Protein AF-Q73W97-F1 (afdb_monomer)

pLDDT: mean 76.07, std 17.54, range [34.5, 96.94]

Sequence (102 aa):
MVRRNAGTTSHVVTPRNSVSKAAKSGDALTALTALRDVLAAAIDECGSKRDLAALLRQFTAVLAQIEAARVRPPQRRIADEIAARRTARQAAAAADAKSADR

Foldseek 3Di:
DDDDDDPPPPPPPQPPQHLVNQVVVVPPLSNLVNVLVVLVVCLVVDPDPVVNVVSVVVNVVSVVVNVVVVPDDPPQDVVNVVVVVVVVVVVVVVVVVVVVVD

Nearest PDB structures (foldseek):
  8bqs-assembly1_De  TM=9.195E-01  e=4.336E+00  Tetrahymena thermophila SB210
  3k6c-assembly1_J  TM=8.258E-01  e=3.143E+00  Nitrosomonas europaea
  3na7-assembly1_A  TM=8.058E-01  e=4.336E+00  Helicobacter pylori NCTC 11638
  3k6c-assembly1_A  TM=8.210E-01  e=4.336E+00  Nitrosomonas europaea

Organism: Mycolicibacterium paratuberculosis (strain ATCC BAA-968 / K-10) (NCBI:txid262316)

Radius of gyration: 25.07 Å; Cα contacts (8 Å, |Δi|>4): 42; chains: 1; bounding box: 66×25×79 Å

Secondary structure (DSSP, 8-state):
---------------SS-HHHHHHT--HHHHHHHHHHHHHHHHHT---HHHHHHHHHHHHHHHHHHHHHHHSPP---HHHHHHHHHHHHHHHHHHHHHHHT-

Mean predicted aligned error: 15.0 Å

Solvent-accessible surface area (backbone atoms only — not comparable to full-atom values): 6204 Å² total; per-residue (Å²): 138,88,79,89,78,87,80,82,78,80,78,81,80,73,61,103,50,45,46,76,60,27,59,70,69,70,42,65,66,57,20,47,50,27,45,46,55,52,46,52,54,50,51,78,70,47,87,44,75,70,57,38,56,51,47,53,54,52,45,55,52,45,52,53,50,49,54,52,57,70,72,43,75,79,79,77,49,70,68,57,54,52,51,52,52,50,53,52,52,53,54,49,54,52,52,53,54,60,62,73,78,110

Structure (mmCIF, N/CA/C/O backbone):
data_AF-Q73W97-F1
#
_entry.id   AF-Q73W97-F1
#
loop_
_atom_site.group_PDB
_atom_site.id
_atom_site.type_symbol
_atom_site.label_atom_id
_atom_site.label_alt_id
_atom_site.label_comp_id
_atom_site.label_asym_id
_atom_site.label_entity_id
_atom_site.label_seq_id
_atom_site.pdbx_PDB_ins_code
_atom_site.Cartn_x
_atom_site.Cartn_y
_atom_site.Cartn_z
_atom_site.occupancy
_atom_site.B_iso_or_equiv
_atom_site.auth_seq_id
_atom_site.auth_comp_id
_atom_site.auth_asym_id
_atom_site.auth_atom_id
_atom_site.pdbx_PDB_model_num
ATOM 1 N N . MET A 1 1 ? -38.122 -16.645 29.230 1.00 40.97 1 MET A N 1
ATOM 2 C CA . MET A 1 1 ? -37.028 -17.563 28.842 1.00 40.97 1 MET A CA 1
ATOM 3 C C . MET A 1 1 ? -36.263 -16.922 27.687 1.00 40.97 1 MET A C 1
ATOM 5 O O . MET A 1 1 ? -36.739 -16.932 26.563 1.00 40.97 1 MET A O 1
ATOM 9 N N . VAL A 1 2 ? -35.162 -16.228 27.989 1.00 46.56 2 VAL A N 1
ATOM 10 C CA . VAL A 1 2 ? -34.382 -15.434 27.023 1.00 46.56 2 VAL A CA 1
ATOM 11 C C . VAL A 1 2 ? -33.362 -16.343 26.346 1.00 46.56 2 VAL A C 1
ATOM 13 O O . VAL A 1 2 ? -32.511 -16.909 27.026 1.00 46.56 2 VAL A O 1
ATOM 16 N N . ARG A 1 3 ? -33.408 -16.460 25.018 1.00 34.50 3 ARG A N 1
ATOM 17 C CA . ARG A 1 3 ? -32.299 -17.008 24.228 1.00 34.50 3 ARG A CA 1
ATOM 18 C C . ARG A 1 3 ? -31.966 -16.043 23.097 1.00 3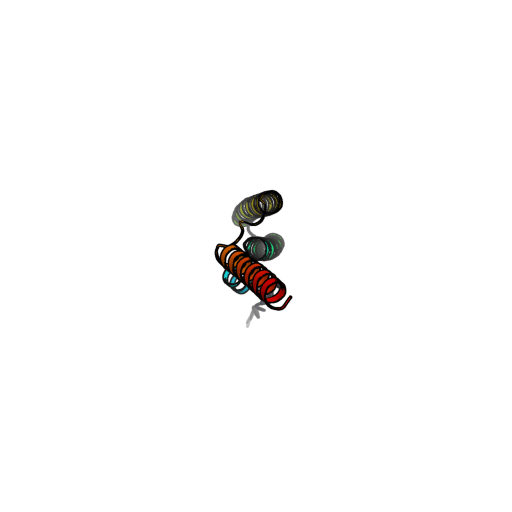4.50 3 ARG A C 1
ATOM 20 O O . ARG A 1 3 ? -32.608 -16.026 22.057 1.00 34.50 3 ARG A O 1
ATOM 27 N N . ARG A 1 4 ? -30.966 -15.204 23.372 1.00 44.41 4 ARG A N 1
ATOM 28 C CA . ARG A 1 4 ? -30.208 -14.430 22.387 1.00 44.41 4 ARG A CA 1
ATOM 29 C C . ARG A 1 4 ? -29.304 -15.410 21.642 1.00 44.41 4 ARG A C 1
ATOM 31 O O . ARG A 1 4 ? -28.523 -16.076 22.308 1.00 44.41 4 ARG A O 1
ATOM 38 N N . ASN A 1 5 ? -29.366 -15.457 20.315 1.00 42.12 5 ASN A N 1
ATOM 39 C CA . ASN A 1 5 ? -28.270 -15.989 19.506 1.00 42.12 5 ASN A CA 1
ATOM 40 C C . ASN A 1 5 ? -27.853 -14.916 18.503 1.00 42.12 5 ASN A C 1
ATOM 42 O O . ASN A 1 5 ? -28.559 -14.629 17.540 1.00 42.12 5 ASN A O 1
ATOM 46 N N . ALA A 1 6 ? -26.710 -14.299 18.799 1.00 42.09 6 ALA A N 1
ATOM 47 C CA . ALA A 1 6 ? -25.986 -13.416 17.908 1.00 42.09 6 ALA A CA 1
ATOM 48 C C . ALA A 1 6 ? -25.435 -14.253 16.747 1.00 42.09 6 ALA A C 1
ATOM 50 O O . ALA A 1 6 ? -24.535 -15.071 16.931 1.00 42.09 6 ALA A O 1
ATOM 51 N N . GLY A 1 7 ? -26.016 -14.079 15.562 1.00 36.97 7 GLY A N 1
ATOM 52 C CA . GLY A 1 7 ? -25.444 -14.577 14.320 1.00 36.97 7 GLY A CA 1
ATOM 53 C C . GLY A 1 7 ? -24.284 -13.676 13.921 1.00 36.97 7 GLY A C 1
ATOM 54 O O . GLY A 1 7 ? -24.496 -12.622 13.331 1.00 36.97 7 GLY A O 1
ATOM 55 N N . THR A 1 8 ? -23.069 -14.074 14.282 1.00 43.03 8 THR A N 1
ATOM 56 C CA . THR A 1 8 ? -21.822 -13.468 13.813 1.00 43.03 8 THR A CA 1
ATOM 57 C C . THR A 1 8 ? -21.724 -13.656 12.300 1.00 43.03 8 THR A C 1
ATOM 59 O O . THR A 1 8 ? -21.294 -14.702 11.818 1.00 43.03 8 THR A O 1
ATOM 62 N N . THR A 1 9 ? -22.146 -12.660 11.528 1.00 47.03 9 THR A N 1
ATOM 63 C CA . THR A 1 9 ? -21.858 -12.589 10.095 1.00 47.03 9 THR A CA 1
ATOM 64 C C . THR A 1 9 ? -20.382 -12.259 9.921 1.00 47.03 9 THR A C 1
ATOM 66 O O . THR A 1 9 ? -19.980 -11.099 9.968 1.00 47.03 9 THR A O 1
ATOM 69 N N . SER A 1 10 ? -19.560 -13.293 9.741 1.00 40.88 10 SER A N 1
ATOM 70 C CA . SER A 1 10 ? -18.201 -13.156 9.223 1.00 40.88 10 SER A CA 1
ATOM 71 C C . SER A 1 10 ? -18.270 -12.613 7.796 1.00 40.88 10 SER A C 1
ATOM 73 O O . SER A 1 10 ? -18.389 -13.370 6.833 1.00 40.88 10 SER A O 1
ATOM 75 N N . HIS A 1 11 ? -18.207 -11.292 7.648 1.00 46.84 11 HIS A N 1
ATOM 76 C CA . HIS A 1 11 ? -17.914 -10.678 6.362 1.00 46.84 11 HIS A CA 1
ATOM 77 C C . HIS A 1 11 ? -16.446 -10.942 6.034 1.00 46.84 11 HIS A C 1
ATOM 79 O O . HIS A 1 11 ? -15.546 -10.237 6.477 1.00 46.84 11 HIS A O 1
ATOM 85 N N . VAL A 1 12 ? -16.195 -11.985 5.243 1.00 51.06 12 VAL A N 1
ATOM 86 C CA . VAL A 1 12 ? -14.913 -12.143 4.555 1.00 51.06 12 VAL A CA 1
ATOM 87 C C . VAL A 1 12 ? -14.893 -11.118 3.422 1.00 51.06 12 VAL A C 1
ATOM 89 O O . VAL A 1 12 ? -15.228 -11.417 2.275 1.00 51.06 12 VAL A O 1
ATOM 92 N N . VAL A 1 13 ? -14.552 -9.873 3.757 1.00 49.38 13 VAL A N 1
ATOM 93 C CA . VAL A 1 13 ? -14.212 -8.842 2.776 1.00 49.38 13 VAL A CA 1
ATOM 94 C C . VAL A 1 13 ? -12.945 -9.324 2.083 1.00 49.38 13 VAL A C 1
ATOM 96 O O . VAL A 1 13 ? -11.851 -9.269 2.635 1.00 49.38 13 VAL A O 1
ATOM 99 N N . THR A 1 14 ? -13.092 -9.885 0.887 1.00 46.66 14 THR A N 1
ATOM 100 C CA . THR A 1 14 ? -11.938 -10.237 0.060 1.00 46.66 14 THR A CA 1
ATOM 101 C C . THR A 1 14 ? -11.549 -8.975 -0.706 1.00 46.66 14 THR A C 1
ATOM 103 O O . THR A 1 14 ? -12.330 -8.542 -1.558 1.00 46.66 14 THR A O 1
ATOM 106 N N . PRO A 1 15 ? -10.380 -8.355 -0.451 1.00 51.81 15 PRO A N 1
ATOM 107 C CA . PRO A 1 15 ? -9.926 -7.245 -1.273 1.00 51.81 15 PRO A CA 1
ATOM 108 C C . PRO A 1 15 ? -9.726 -7.754 -2.701 1.00 51.81 15 PRO A C 1
ATOM 110 O O . PRO A 1 15 ? -9.265 -8.880 -2.911 1.00 51.81 15 PRO A O 1
ATOM 113 N N . ARG A 1 16 ? -10.016 -6.905 -3.690 1.00 54.16 16 ARG A N 1
ATOM 114 C CA . ARG A 1 16 ? -9.885 -7.168 -5.138 1.00 54.16 16 ARG A CA 1
ATOM 115 C C . ARG A 1 16 ? -8.444 -7.553 -5.573 1.00 54.16 16 ARG A C 1
ATOM 117 O O . ARG A 1 16 ? -8.204 -7.904 -6.725 1.00 54.16 16 ARG A O 1
ATOM 124 N N . ASN A 1 17 ? -7.506 -7.572 -4.629 1.00 61.84 17 ASN A N 1
ATOM 125 C CA . ASN A 1 17 ? -6.074 -7.803 -4.725 1.00 61.84 17 ASN A CA 1
ATOM 126 C C . ASN A 1 17 ? -5.585 -8.324 -3.356 1.00 61.84 17 ASN A C 1
ATOM 128 O O . ASN A 1 17 ? -5.119 -7.571 -2.509 1.00 61.84 17 ASN A O 1
ATOM 132 N N . SER A 1 18 ? -5.726 -9.631 -3.113 1.00 77.25 18 SER A N 1
ATOM 133 C CA . SER A 1 18 ? -5.256 -10.272 -1.876 1.00 77.25 18 SER A CA 1
ATOM 134 C C . SER A 1 18 ? -3.762 -10.014 -1.624 1.00 77.25 18 SER A C 1
ATOM 136 O O . SER A 1 18 ? -2.932 -10.265 -2.504 1.00 77.25 18 SER A O 1
ATOM 138 N N . VAL A 1 19 ? -3.411 -9.593 -0.402 1.00 78.31 19 VAL A N 1
ATOM 139 C CA . VAL A 1 19 ? -2.019 -9.335 0.025 1.00 78.31 19 VAL A CA 1
ATOM 140 C C . VAL A 1 19 ? -1.136 -10.566 -0.173 1.00 78.31 19 VAL A C 1
ATOM 142 O O . VAL A 1 19 ? -0.008 -10.450 -0.642 1.00 78.31 19 VAL A O 1
ATOM 145 N N . SER A 1 20 ? -1.656 -11.766 0.102 1.00 78.19 20 SER A N 1
ATOM 146 C CA . SER A 1 20 ? -0.896 -13.012 -0.056 1.00 78.19 20 SER A CA 1
ATOM 147 C C . SER A 1 20 ? -0.572 -13.319 -1.521 1.00 78.19 20 SER A C 1
ATOM 149 O O . SER A 1 20 ? 0.503 -13.834 -1.828 1.00 78.19 20 SER A O 1
ATOM 151 N N . LYS A 1 21 ? -1.475 -12.972 -2.443 1.00 75.75 21 LYS A N 1
ATOM 152 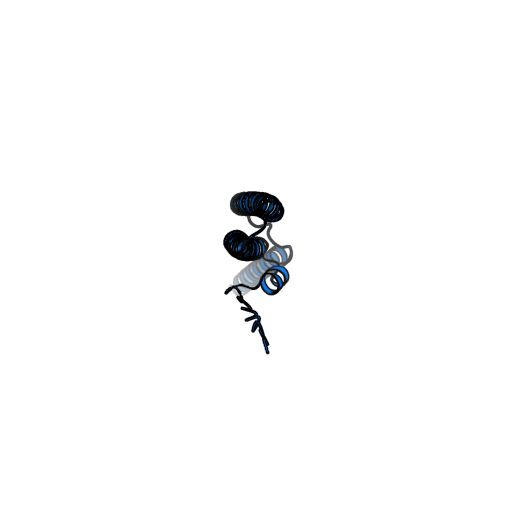C CA . LYS A 1 21 ? -1.255 -13.105 -3.887 1.00 75.75 21 LYS A CA 1
ATOM 153 C C . LYS A 1 21 ? -0.258 -12.059 -4.388 1.00 75.75 21 LYS A C 1
ATOM 155 O O . LYS A 1 21 ? 0.624 -12.394 -5.172 1.00 75.75 21 LYS A O 1
ATOM 160 N N . ALA A 1 22 ? -0.373 -10.824 -3.907 1.00 78.94 22 ALA A N 1
ATOM 161 C CA . ALA A 1 22 ? 0.520 -9.729 -4.265 1.00 78.94 22 ALA A CA 1
ATOM 162 C C . ALA A 1 22 ? 1.955 -9.950 -3.750 1.00 78.94 22 ALA A C 1
ATOM 164 O O . ALA A 1 22 ? 2.911 -9.733 -4.482 1.00 78.94 22 ALA A O 1
ATOM 165 N N . ALA A 1 23 ? 2.127 -10.488 -2.539 1.00 78.94 23 ALA A N 1
ATOM 166 C CA . ALA A 1 23 ? 3.446 -10.843 -2.013 1.00 78.94 23 ALA A CA 1
ATOM 167 C C . ALA A 1 23 ? 4.150 -11.919 -2.863 1.00 78.94 23 ALA A C 1
ATOM 169 O O . ALA A 1 23 ? 5.364 -11.878 -3.048 1.00 78.94 23 ALA A O 1
ATOM 170 N N . LYS A 1 24 ? 3.386 -12.864 -3.426 1.00 80.31 24 LYS A N 1
ATOM 171 C CA . LYS A 1 24 ? 3.913 -13.946 -4.273 1.00 80.31 24 LYS A CA 1
ATOM 172 C C . LYS A 1 24 ? 4.270 -13.511 -5.696 1.00 80.31 24 LYS A C 1
ATOM 174 O O . LYS A 1 24 ? 5.032 -14.217 -6.348 1.00 80.31 24 LYS A O 1
ATOM 179 N N . SER A 1 25 ? 3.753 -12.384 -6.195 1.00 75.00 25 SER A N 1
ATOM 180 C CA . SER A 1 25 ? 4.094 -11.899 -7.545 1.00 75.00 25 SER A CA 1
ATOM 181 C C . SER A 1 25 ? 5.520 -11.337 -7.627 1.00 75.00 25 SER A C 1
ATOM 183 O O . SER A 1 25 ? 6.070 -11.175 -8.716 1.00 75.00 25 SER A O 1
ATOM 185 N N . GLY A 1 26 ? 6.129 -11.031 -6.476 1.00 74.12 26 GLY A N 1
ATOM 186 C CA . GLY A 1 26 ? 7.437 -10.388 -6.384 1.00 74.12 26 GLY A CA 1
ATOM 187 C C . GLY A 1 26 ? 7.432 -8.921 -6.818 1.00 74.12 26 GLY A 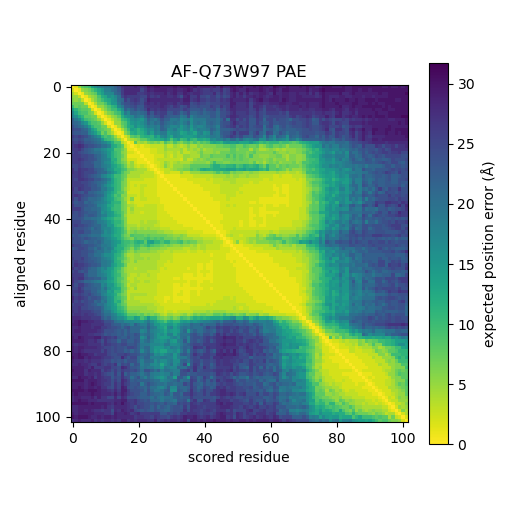C 1
ATOM 188 O O . GLY A 1 26 ? 8.495 -8.306 -6.846 1.00 74.12 26 GLY A O 1
ATOM 189 N N . ASP A 1 27 ? 6.283 -8.350 -7.182 1.00 82.81 27 ASP A N 1
ATOM 190 C CA . ASP A 1 27 ? 6.156 -6.916 -7.422 1.00 82.81 27 ASP A CA 1
ATOM 191 C C . ASP A 1 27 ? 5.880 -6.198 -6.097 1.00 82.81 27 ASP A C 1
ATOM 193 O O . ASP A 1 27 ? 4.769 -6.226 -5.559 1.00 82.81 27 ASP A O 1
ATOM 197 N N . ALA A 1 28 ? 6.924 -5.549 -5.582 1.00 85.06 28 ALA A N 1
ATOM 198 C CA . ALA A 1 28 ? 6.882 -4.824 -4.324 1.00 85.06 28 ALA A CA 1
ATOM 199 C C . ALA A 1 28 ? 5.822 -3.712 -4.325 1.00 85.06 28 ALA A C 1
ATOM 201 O O . ALA A 1 28 ? 5.157 -3.517 -3.310 1.00 85.06 28 ALA A O 1
ATOM 202 N N . LEU A 1 29 ? 5.611 -3.015 -5.447 1.00 87.62 29 LEU A N 1
ATOM 203 C CA . LEU A 1 29 ? 4.644 -1.918 -5.503 1.00 87.62 29 LEU A CA 1
ATOM 204 C C . LEU A 1 29 ? 3.207 -2.450 -5.447 1.00 87.62 29 LEU A C 1
ATOM 206 O O . LEU A 1 29 ? 2.368 -1.905 -4.725 1.00 87.62 29 LEU A O 1
ATOM 210 N N . THR A 1 30 ? 2.936 -3.554 -6.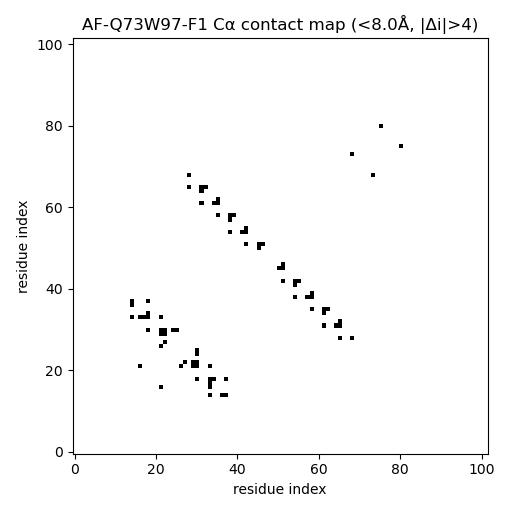145 1.00 84.50 30 THR A N 1
ATOM 211 C CA . THR A 1 30 ? 1.641 -4.248 -6.078 1.00 84.50 30 THR A CA 1
ATOM 212 C C . THR A 1 30 ? 1.375 -4.804 -4.676 1.00 84.50 30 THR A C 1
ATOM 214 O O . THR A 1 30 ? 0.263 -4.660 -4.163 1.00 84.50 30 THR A O 1
ATOM 217 N N . ALA A 1 31 ? 2.385 -5.381 -4.016 1.00 87.81 31 ALA A N 1
ATOM 218 C CA . ALA A 1 31 ? 2.278 -5.856 -2.634 1.00 87.81 31 ALA A CA 1
ATOM 219 C C . ALA A 1 31 ? 1.984 -4.720 -1.642 1.00 87.81 31 ALA A C 1
ATOM 221 O O . ALA A 1 31 ? 1.067 -4.840 -0.828 1.00 87.81 31 ALA A O 1
ATOM 222 N N . LEU A 1 32 ? 2.702 -3.598 -1.745 1.00 91.94 32 LEU A N 1
ATOM 223 C CA . LEU A 1 32 ? 2.484 -2.420 -0.900 1.00 91.94 32 LEU A CA 1
ATOM 224 C C . LEU A 1 32 ? 1.106 -1.785 -1.133 1.00 91.94 32 LEU A C 1
ATOM 226 O O . LEU A 1 32 ? 0.446 -1.385 -0.177 1.00 91.94 32 LEU A O 1
ATOM 230 N N . THR A 1 33 ? 0.640 -1.747 -2.383 1.00 90.81 33 THR A N 1
ATOM 231 C CA . THR A 1 33 ? -0.694 -1.233 -2.733 1.00 90.81 33 THR A CA 1
ATOM 232 C C . THR A 1 33 ? -1.796 -2.102 -2.129 1.00 90.81 33 THR A C 1
ATOM 234 O O . THR A 1 33 ? -2.706 -1.582 -1.492 1.00 90.81 33 THR A O 1
ATOM 237 N N . ALA A 1 34 ? -1.684 -3.428 -2.249 1.00 90.56 34 ALA A N 1
ATOM 238 C CA . ALA A 1 34 ? -2.628 -4.351 -1.622 1.00 90.56 34 ALA A CA 1
ATOM 239 C C . ALA A 1 34 ? -2.633 -4.219 -0.087 1.00 90.56 34 ALA A C 1
ATOM 241 O O . ALA A 1 34 ? -3.692 -4.262 0.537 1.00 90.56 34 ALA A O 1
ATOM 242 N N . LEU A 1 35 ? -1.459 -4.032 0.530 1.00 92.81 35 LEU A N 1
ATOM 243 C CA . LEU A 1 35 ? -1.345 -3.834 1.976 1.00 92.81 35 LEU A CA 1
ATOM 244 C C . LEU A 1 35 ? -1.987 -2.516 2.430 1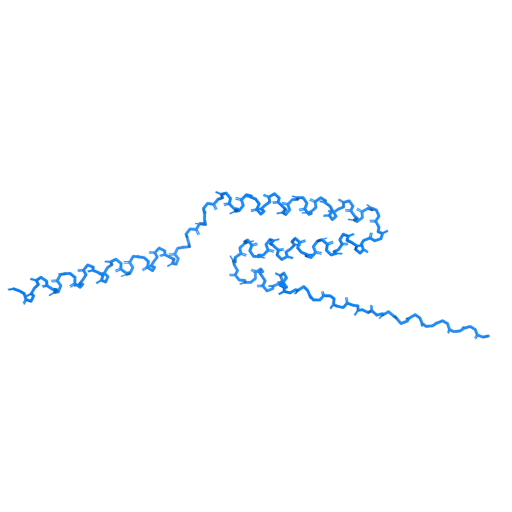.00 92.81 35 LEU A C 1
ATOM 246 O O . LEU A 1 35 ? -2.672 -2.498 3.451 1.00 92.81 35 LEU A O 1
ATOM 250 N N . ARG A 1 36 ? -1.815 -1.434 1.662 1.00 94.25 36 ARG A N 1
ATOM 251 C CA . ARG A 1 36 ? -2.502 -0.156 1.896 1.00 94.25 36 ARG A CA 1
ATOM 252 C C . ARG A 1 36 ? -4.018 -0.347 1.906 1.00 94.25 36 ARG A C 1
ATOM 254 O O . ARG A 1 36 ? -4.669 0.144 2.821 1.00 94.25 36 ARG A O 1
ATOM 261 N N . ASP A 1 37 ? -4.563 -1.055 0.919 1.00 93.94 37 ASP A N 1
ATOM 262 C CA . ASP A 1 37 ? -6.013 -1.252 0.790 1.00 93.94 37 ASP A CA 1
ATOM 263 C C . ASP A 1 37 ? -6.582 -2.044 1.982 1.00 93.94 37 ASP A C 1
ATOM 265 O O . ASP A 1 37 ? -7.622 -1.684 2.530 1.00 93.94 37 ASP A O 1
ATOM 269 N N . VAL A 1 38 ? -5.864 -3.076 2.445 1.00 93.38 38 VAL A N 1
ATOM 270 C CA . VAL A 1 38 ? -6.245 -3.839 3.647 1.00 93.38 38 VAL A CA 1
ATOM 271 C C . VAL A 1 38 ? -6.181 -2.987 4.912 1.00 93.38 38 VAL A C 1
ATOM 273 O O . VAL A 1 38 ? -7.090 -3.053 5.736 1.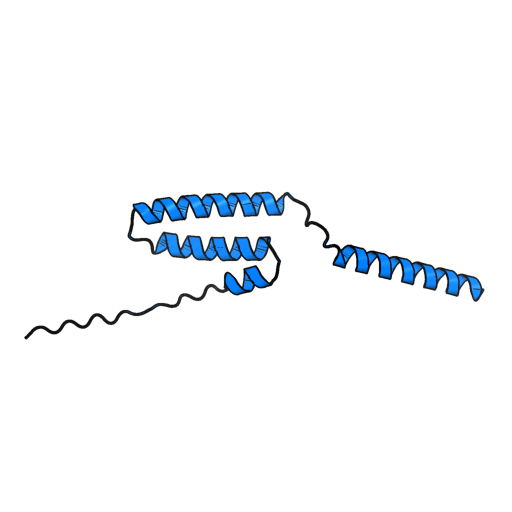00 93.38 38 VAL A O 1
ATOM 276 N N . LEU A 1 39 ? -5.129 -2.183 5.078 1.00 93.38 39 LEU A N 1
ATOM 277 C CA . LEU A 1 39 ? -5.003 -1.299 6.237 1.00 93.38 39 LEU A CA 1
ATOM 278 C C . LEU A 1 39 ? -6.092 -0.223 6.257 1.00 93.38 39 LEU A C 1
ATOM 280 O O . LEU A 1 39 ? -6.590 0.084 7.333 1.00 93.38 39 LEU A O 1
ATOM 284 N N . ALA A 1 40 ? -6.483 0.317 5.099 1.00 94.56 40 ALA A N 1
ATOM 285 C CA . ALA A 1 40 ? -7.565 1.296 5.011 1.00 94.56 40 ALA A CA 1
ATOM 286 C C . ALA A 1 40 ? -8.894 0.698 5.504 1.00 94.56 40 ALA A C 1
ATOM 288 O O . ALA A 1 40 ? -9.518 1.260 6.398 1.00 94.56 40 ALA A O 1
ATOM 289 N N . ALA A 1 41 ? -9.254 -0.495 5.016 1.00 93.12 41 ALA A N 1
ATOM 290 C CA . ALA A 1 41 ? -10.449 -1.202 5.480 1.00 93.12 41 ALA A CA 1
ATOM 291 C C . ALA A 1 41 ? -10.391 -1.516 6.986 1.00 93.12 41 ALA A C 1
ATOM 293 O O . ALA A 1 41 ? -11.356 -1.298 7.713 1.00 93.12 41 ALA A O 1
ATOM 294 N N . ALA A 1 42 ? -9.233 -1.966 7.482 1.00 92.19 42 ALA A N 1
ATOM 295 C CA . ALA A 1 42 ? -9.054 -2.245 8.903 1.00 92.19 42 ALA A CA 1
ATOM 296 C C .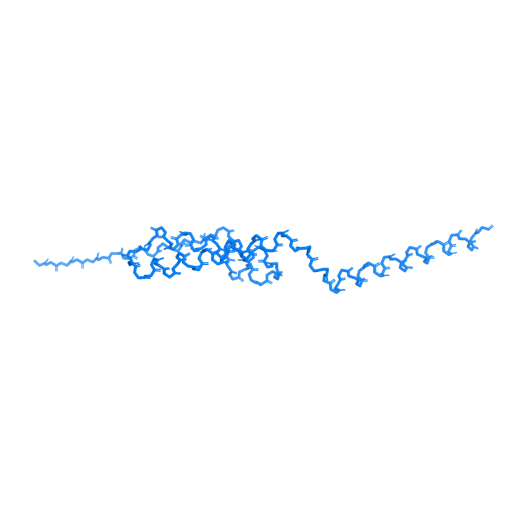 ALA A 1 42 ? -9.183 -0.985 9.775 1.00 92.19 42 ALA A C 1
ATOM 298 O O . ALA A 1 42 ? -9.661 -1.085 10.900 1.00 92.19 42 ALA A O 1
ATOM 299 N N . ILE A 1 43 ? -8.759 0.186 9.284 1.00 94.44 43 ILE A N 1
ATOM 300 C CA . ILE A 1 43 ? -8.915 1.472 9.979 1.00 94.44 43 ILE A CA 1
ATOM 301 C C . ILE A 1 43 ? -10.394 1.846 10.092 1.00 94.44 43 ILE A C 1
ATOM 303 O O . ILE A 1 43 ? -10.827 2.210 11.186 1.00 94.44 43 ILE A O 1
ATOM 307 N N . ASP A 1 44 ? -11.155 1.717 9.003 1.00 93.12 44 ASP A N 1
ATOM 308 C CA . ASP A 1 44 ? -12.584 2.054 8.968 1.00 93.12 44 ASP A CA 1
ATOM 309 C C . ASP A 1 44 ? -13.411 1.172 9.922 1.00 93.12 44 ASP A C 1
ATOM 311 O O . ASP A 1 44 ? -14.360 1.640 10.552 1.00 93.12 44 ASP A O 1
ATOM 315 N N . GLU A 1 45 ? -13.023 -0.095 10.081 1.00 92.44 45 GLU A N 1
ATOM 316 C CA . GLU A 1 45 ? -13.699 -1.066 10.953 1.00 92.44 45 GLU A CA 1
ATOM 317 C C . GLU A 1 45 ? -13.163 -1.074 12.404 1.00 92.44 45 GLU A C 1
ATOM 319 O O . GLU A 1 45 ? -13.705 -1.763 13.276 1.00 92.44 45 GLU A O 1
ATOM 324 N N . CYS A 1 46 ? -12.097 -0.323 12.709 1.00 91.19 46 CYS A N 1
ATOM 325 C CA . CYS A 1 46 ? -11.408 -0.415 13.996 1.00 91.19 46 CYS A CA 1
ATOM 326 C C . CYS A 1 46 ? -12.169 0.278 15.142 1.00 91.19 46 CYS A C 1
ATOM 328 O O . CYS A 1 46 ? -12.119 1.495 15.313 1.00 91.19 46 CYS A O 1
ATOM 330 N N . GLY A 1 47 ? -12.771 -0.514 16.035 1.00 84.38 47 GLY A N 1
ATOM 331 C CA . GLY A 1 47 ? -13.460 -0.013 17.237 1.00 84.38 47 GLY A CA 1
ATOM 332 C C . GLY A 1 47 ? -12.562 0.334 18.439 1.00 84.38 47 GLY A C 1
ATOM 333 O O . GLY A 1 47 ? -13.037 0.901 19.423 1.00 84.38 47 GLY A O 1
ATOM 334 N N . SER A 1 48 ? -11.269 -0.000 18.402 1.00 92.31 48 SER A N 1
ATOM 335 C CA . SER A 1 48 ? -10.325 0.192 19.517 1.00 92.31 48 SER A CA 1
ATOM 336 C C . SER A 1 48 ? -9.364 1.348 19.241 1.00 92.31 48 SER A C 1
ATOM 338 O O . SER A 1 48 ? -8.604 1.323 18.278 1.00 92.31 48 SER A O 1
ATOM 340 N N . LYS A 1 49 ? -9.324 2.357 20.124 1.00 87.94 49 LYS A N 1
ATOM 341 C CA . LYS A 1 49 ? -8.439 3.532 19.961 1.00 87.94 49 LYS A CA 1
ATOM 342 C C . LYS A 1 49 ? -6.949 3.170 19.953 1.00 87.94 49 LYS A C 1
ATOM 344 O O . LYS A 1 49 ? -6.155 3.844 19.299 1.00 87.94 49 LYS A O 1
ATOM 349 N N . ARG A 1 50 ? -6.558 2.122 20.688 1.00 88.44 50 ARG A N 1
ATOM 350 C CA . ARG A 1 50 ? -5.161 1.668 20.751 1.00 88.44 50 ARG A CA 1
ATOM 351 C C . ARG A 1 50 ? -4.743 1.017 19.435 1.00 88.44 50 ARG A C 1
ATOM 353 O O . ARG A 1 50 ? -3.670 1.329 18.919 1.00 88.44 50 ARG A O 1
ATOM 360 N N . ASP A 1 51 ? -5.608 0.165 18.900 1.00 90.88 51 ASP A N 1
ATOM 361 C CA . ASP A 1 51 ? -5.350 -0.551 17.652 1.00 90.88 51 ASP A CA 1
ATOM 362 C C . ASP A 1 51 ? -5.419 0.410 16.465 1.00 90.88 51 ASP A C 1
ATOM 364 O O . ASP A 1 51 ? -4.545 0.375 15.604 1.00 90.88 51 ASP A O 1
ATOM 368 N N . LEU A 1 52 ? -6.337 1.382 16.502 1.00 94.31 52 LEU A N 1
ATOM 369 C CA . LEU A 1 52 ? -6.424 2.458 15.517 1.00 94.31 52 LEU A CA 1
ATOM 370 C C . LEU A 1 52 ? -5.108 3.237 15.416 1.00 94.31 52 LEU A C 1
ATOM 372 O O . LEU A 1 52 ? -4.594 3.452 14.323 1.00 94.31 52 LEU A O 1
ATOM 376 N N . ALA A 1 53 ? -4.507 3.615 16.549 1.00 94.69 53 ALA A N 1
ATOM 377 C CA . ALA A 1 53 ? -3.220 4.304 16.541 1.00 94.69 53 ALA A CA 1
ATOM 378 C C . ALA A 1 53 ? -2.102 3.441 15.927 1.00 94.69 53 ALA A C 1
ATOM 380 O O . ALA A 1 53 ? -1.211 3.971 15.264 1.00 94.69 53 ALA A O 1
ATOM 381 N N . ALA A 1 54 ? -2.124 2.122 16.144 1.00 95.00 54 ALA A N 1
ATOM 382 C CA . ALA A 1 54 ? -1.168 1.206 15.526 1.00 95.00 54 ALA A CA 1
ATOM 383 C C . ALA A 1 54 ? -1.383 1.084 14.011 1.00 95.00 54 ALA A C 1
ATOM 385 O O . ALA A 1 54 ? -0.414 1.190 13.257 1.00 95.00 54 ALA A O 1
ATOM 386 N N . LEU A 1 55 ? -2.635 0.940 13.573 1.00 94.50 55 LEU A N 1
ATOM 387 C CA . LEU A 1 55 ? -3.011 0.861 12.163 1.00 94.50 55 LEU A CA 1
ATOM 388 C C . LEU A 1 55 ? -2.649 2.142 11.409 1.00 94.50 55 LEU A C 1
ATOM 390 O O . LEU A 1 55 ? -2.029 2.066 10.353 1.00 94.50 55 LEU A O 1
ATOM 394 N N . LEU A 1 56 ? -2.925 3.318 11.981 1.00 95.88 56 LEU A N 1
ATOM 395 C CA . LEU A 1 56 ? -2.562 4.608 11.385 1.00 95.88 56 LEU A CA 1
ATOM 396 C C . LEU A 1 56 ? -1.045 4.755 11.203 1.00 95.88 56 LEU A C 1
ATOM 398 O O . LEU A 1 56 ? -0.591 5.211 10.156 1.00 95.88 56 LEU A O 1
ATOM 402 N N . ARG A 1 57 ? -0.238 4.321 12.184 1.00 96.62 57 ARG A N 1
ATOM 403 C CA . ARG A 1 57 ? 1.230 4.330 12.048 1.00 96.62 57 ARG A CA 1
ATOM 404 C C . ARG A 1 57 ? 1.701 3.421 10.915 1.00 96.62 57 ARG A C 1
ATOM 406 O O . ARG A 1 57 ? 2.560 3.822 10.132 1.00 96.62 57 ARG A O 1
ATOM 413 N N . GLN A 1 58 ? 1.146 2.213 10.825 1.00 95.38 58 GLN A N 1
ATOM 414 C CA . GLN A 1 58 ? 1.479 1.272 9.752 1.00 95.38 58 GLN A CA 1
ATOM 415 C C . GLN A 1 58 ? 1.055 1.812 8.384 1.00 95.38 58 GLN A C 1
ATOM 417 O O . GLN A 1 58 ? 1.830 1.742 7.434 1.00 95.38 58 GLN A O 1
ATOM 422 N N . PHE A 1 59 ? -0.131 2.414 8.296 1.00 96.25 59 PHE A N 1
ATOM 423 C CA . PHE A 1 59 ? -0.649 3.007 7.069 1.00 96.25 59 PHE A CA 1
ATOM 424 C C . PHE A 1 59 ? 0.261 4.125 6.552 1.00 96.25 59 PHE A C 1
ATOM 426 O O . PHE A 1 59 ? 0.689 4.083 5.399 1.00 96.25 59 PHE A O 1
ATOM 433 N N . THR A 1 60 ? 0.662 5.060 7.418 1.00 96.94 60 THR A N 1
ATOM 434 C CA . THR A 1 60 ? 1.617 6.122 7.063 1.00 96.94 60 THR A CA 1
ATOM 435 C C . THR A 1 60 ? 2.958 5.555 6.591 1.00 96.94 60 THR A C 1
ATOM 437 O O . THR A 1 60 ? 3.514 6.028 5.599 1.00 96.94 60 THR A O 1
ATOM 440 N N . ALA A 1 61 ? 3.470 4.509 7.248 1.00 96.25 61 ALA A N 1
ATOM 441 C CA . ALA A 1 61 ? 4.714 3.860 6.835 1.00 96.25 61 ALA A CA 1
ATOM 442 C C . ALA A 1 61 ? 4.602 3.197 5.449 1.00 96.25 61 ALA A C 1
ATOM 444 O O . ALA A 1 61 ? 5.540 3.281 4.656 1.00 96.25 61 ALA A O 1
ATOM 445 N N . VAL A 1 62 ? 3.468 2.561 5.135 1.00 95.19 62 VAL A N 1
ATOM 446 C CA . VAL A 1 62 ? 3.218 1.958 3.815 1.00 95.19 62 VAL A CA 1
ATOM 447 C C . VAL A 1 62 ? 3.107 3.031 2.733 1.00 95.19 62 VAL A C 1
ATOM 449 O O . VAL A 1 62 ? 3.696 2.865 1.667 1.00 95.19 62 VAL A O 1
ATOM 452 N N . LEU A 1 63 ? 2.434 4.155 3.001 1.00 95.56 63 LEU A N 1
ATOM 453 C CA . LEU A 1 63 ? 2.378 5.279 2.058 1.00 95.56 63 LEU A CA 1
ATOM 454 C C . LEU A 1 63 ? 3.777 5.821 1.736 1.00 95.56 63 LEU A C 1
ATOM 456 O O . LEU A 1 63 ? 4.106 6.001 0.566 1.00 95.56 63 LEU A O 1
ATOM 460 N N . ALA A 1 64 ? 4.631 5.998 2.748 1.00 94.62 64 ALA A N 1
ATOM 461 C CA . ALA A 1 64 ? 6.012 6.429 2.538 1.00 94.62 64 ALA A CA 1
ATOM 462 C C . ALA A 1 64 ? 6.820 5.423 1.695 1.00 94.62 64 ALA A C 1
ATOM 464 O O . ALA A 1 64 ? 7.594 5.822 0.825 1.00 94.62 64 ALA A O 1
ATOM 465 N N . GLN A 1 65 ? 6.621 4.117 1.908 1.00 91.81 65 GLN A N 1
ATOM 466 C CA . GLN A 1 65 ? 7.269 3.069 1.110 1.00 91.81 65 GLN A CA 1
ATOM 467 C C . GLN A 1 65 ? 6.793 3.062 -0.347 1.00 91.81 65 GLN A C 1
ATOM 469 O O . GLN A 1 65 ? 7.608 2.855 -1.244 1.00 91.81 65 GLN A O 1
ATOM 474 N N . ILE A 1 66 ? 5.503 3.311 -0.595 1.00 91.38 66 ILE A N 1
ATOM 475 C CA . ILE A 1 66 ? 4.952 3.434 -1.952 1.00 91.38 66 ILE A CA 1
ATOM 476 C C . ILE A 1 66 ? 5.588 4.621 -2.675 1.00 91.38 66 ILE A C 1
ATOM 478 O O . ILE A 1 66 ? 6.045 4.467 -3.806 1.00 91.38 66 ILE A O 1
ATOM 482 N N . GLU A 1 67 ? 5.672 5.782 -2.026 1.00 90.12 67 GLU A N 1
ATOM 483 C CA . GLU A 1 67 ? 6.303 6.961 -2.625 1.00 90.12 67 GLU A CA 1
ATOM 484 C C . GLU A 1 67 ? 7.798 6.735 -2.888 1.00 90.12 67 GLU A C 1
ATOM 486 O O . GLU A 1 67 ? 8.286 7.001 -3.987 1.00 90.12 67 GLU A O 1
ATOM 491 N N . ALA A 1 68 ? 8.523 6.126 -1.947 1.00 88.31 68 ALA A N 1
ATOM 492 C CA . ALA A 1 68 ? 9.922 5.761 -2.158 1.00 88.31 68 ALA A CA 1
ATOM 493 C C . ALA A 1 68 ? 10.106 4.771 -3.326 1.00 88.31 68 ALA A C 1
ATOM 495 O O . ALA A 1 68 ? 11.052 4.896 -4.108 1.00 88.31 68 ALA A O 1
ATOM 496 N N . ALA A 1 69 ? 9.195 3.805 -3.476 1.00 84.06 69 ALA A N 1
ATOM 497 C CA . ALA A 1 69 ? 9.217 2.837 -4.570 1.00 84.06 69 ALA A CA 1
ATOM 498 C C . ALA A 1 69 ? 8.899 3.466 -5.936 1.00 84.06 69 ALA A C 1
ATOM 500 O O . ALA A 1 69 ? 9.386 2.969 -6.946 1.00 84.06 69 ALA A O 1
ATOM 501 N N . ARG A 1 70 ? 8.122 4.557 -5.979 1.00 78.69 70 ARG A N 1
ATOM 502 C CA . ARG A 1 70 ? 7.849 5.322 -7.210 1.00 78.69 70 ARG A CA 1
ATOM 503 C C . ARG A 1 70 ? 9.054 6.133 -7.675 1.00 78.69 70 ARG A C 1
ATOM 505 O O . ARG A 1 70 ? 9.278 6.255 -8.874 1.00 78.69 70 ARG A O 1
ATOM 512 N N . VAL A 1 71 ? 9.820 6.688 -6.734 1.00 71.12 71 VAL A N 1
ATOM 513 C CA . VAL A 1 71 ? 11.006 7.510 -7.032 1.00 71.12 71 VAL A CA 1
ATOM 514 C C . VAL A 1 71 ? 12.211 6.645 -7.412 1.00 71.12 71 VAL A C 1
ATOM 516 O O . VAL A 1 71 ? 1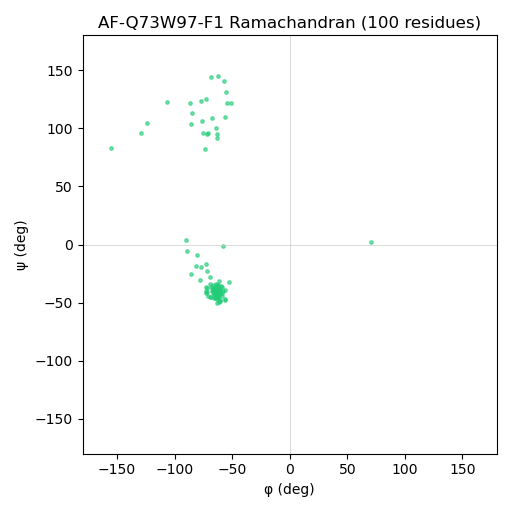3.055 7.059 -8.207 1.00 71.12 71 VAL A O 1
ATOM 519 N N . ARG A 1 72 ? 12.309 5.425 -6.872 1.00 58.78 72 ARG A N 1
ATOM 520 C CA . ARG A 1 72 ? 13.390 4.505 -7.223 1.00 58.78 72 ARG A CA 1
ATOM 521 C C . ARG A 1 72 ? 13.112 3.878 -8.596 1.00 58.78 72 ARG A C 1
ATOM 523 O O . ARG A 1 72 ? 12.080 3.226 -8.743 1.00 58.78 72 ARG A O 1
ATOM 530 N N . PRO A 1 73 ? 14.017 3.990 -9.590 1.00 55.22 73 PRO A N 1
ATOM 531 C CA . PRO A 1 73 ? 13.851 3.242 -10.830 1.00 55.22 73 PRO A CA 1
ATOM 532 C C . PRO A 1 73 ? 13.763 1.747 -10.492 1.00 55.22 73 PRO A C 1
ATOM 534 O O . PRO A 1 73 ? 14.479 1.293 -9.587 1.00 55.22 73 PRO A O 1
ATOM 537 N N . PRO A 1 74 ? 12.891 0.979 -11.171 1.00 56.88 74 PRO A N 1
ATOM 538 C CA . PRO A 1 74 ? 12.755 -0.443 -10.901 1.00 56.88 74 PRO A CA 1
ATOM 539 C C . PRO A 1 74 ? 14.141 -1.071 -11.029 1.00 56.88 74 PRO A C 1
ATOM 541 O O . PRO A 1 74 ? 14.798 -0.929 -12.062 1.00 56.88 74 PRO A O 1
ATOM 544 N N . GLN A 1 75 ? 14.620 -1.710 -9.957 1.00 55.84 75 GLN A N 1
ATOM 545 C CA . GLN A 1 75 ? 15.855 -2.483 -10.021 1.00 55.84 75 GLN A CA 1
ATOM 546 C C . GLN A 1 75 ? 15.665 -3.510 -11.135 1.00 55.84 75 GLN A C 1
ATOM 548 O O . GLN A 1 75 ? 14.832 -4.409 -11.002 1.00 55.84 75 GLN A O 1
ATOM 553 N N . ARG A 1 76 ? 16.384 -3.332 -12.252 1.00 57.03 76 ARG A N 1
ATOM 554 C CA . ARG A 1 76 ? 16.384 -4.294 -13.355 1.00 57.03 76 ARG A CA 1
ATOM 555 C C . ARG A 1 76 ? 16.680 -5.655 -12.758 1.00 57.03 76 ARG A C 1
ATOM 557 O O . ARG A 1 76 ? 17.691 -5.827 -12.074 1.00 57.03 76 ARG A O 1
ATOM 564 N N . ARG A 1 77 ? 15.776 -6.613 -12.957 1.00 60.88 77 ARG A N 1
ATOM 565 C CA . ARG A 1 77 ? 16.024 -7.960 -12.462 1.00 60.88 77 ARG A CA 1
ATOM 566 C C . ARG A 1 77 ? 17.162 -8.530 -13.294 1.00 60.88 77 ARG A C 1
ATOM 568 O O . ARG A 1 77 ? 17.229 -8.303 -14.497 1.00 60.88 77 ARG A O 1
ATOM 575 N N . ILE A 1 78 ? 18.031 -9.323 -12.679 1.00 64.75 78 ILE A N 1
ATOM 576 C CA . ILE A 1 78 ? 19.125 -10.014 -13.385 1.00 64.75 78 ILE A CA 1
ATOM 577 C C . ILE A 1 78 ? 18.581 -10.810 -14.592 1.00 64.75 78 ILE A C 1
ATOM 579 O O . ILE A 1 78 ? 19.229 -10.901 -15.631 1.00 64.75 78 ILE A O 1
ATOM 583 N N . ALA A 1 79 ? 17.351 -11.326 -14.495 1.00 66.44 79 ALA A N 1
ATOM 584 C CA . ALA A 1 79 ? 16.643 -11.960 -15.606 1.00 66.44 79 ALA A CA 1
ATOM 585 C C . ALA A 1 79 ? 16.454 -11.031 -16.825 1.00 66.44 79 ALA A C 1
ATOM 587 O O . ALA A 1 79 ? 16.661 -11.471 -17.956 1.00 66.44 79 ALA A O 1
ATOM 588 N N . ASP A 1 80 ? 16.140 -9.753 -16.603 1.00 67.75 80 ASP A N 1
ATOM 589 C CA . ASP A 1 80 ? 15.979 -8.748 -17.659 1.00 67.75 80 ASP A CA 1
ATOM 590 C C . ASP A 1 80 ? 17.325 -8.438 -18.327 1.00 67.75 80 ASP A C 1
ATOM 592 O O . ASP A 1 80 ? 17.403 -8.276 -19.544 1.00 67.75 80 ASP A O 1
ATOM 596 N N . GLU A 1 81 ? 18.416 -8.427 -17.556 1.00 71.81 81 GLU A N 1
ATOM 597 C CA . GLU A 1 81 ? 19.767 -8.269 -18.104 1.00 71.81 81 GLU A CA 1
ATOM 598 C C . GLU A 1 81 ? 20.189 -9.469 -18.952 1.00 71.81 81 GLU A C 1
ATOM 600 O O . GLU A 1 81 ? 20.799 -9.303 -20.009 1.00 71.81 81 GLU A O 1
ATOM 605 N N . ILE A 1 82 ? 19.857 -10.686 -18.518 1.00 78.56 82 ILE A N 1
ATOM 606 C CA . ILE A 1 82 ? 20.139 -11.902 -19.286 1.00 78.56 82 ILE A CA 1
ATOM 607 C C . ILE A 1 82 ? 19.326 -11.906 -20.584 1.00 78.56 82 ILE A C 1
ATOM 609 O O . ILE A 1 82 ? 19.877 -12.226 -21.640 1.00 78.56 82 ILE A O 1
ATOM 613 N N . ALA A 1 83 ? 18.048 -11.519 -20.533 1.00 79.12 83 ALA A N 1
ATOM 614 C CA . ALA A 1 83 ? 17.207 -11.382 -21.717 1.00 79.12 83 ALA A CA 1
ATOM 615 C C . ALA A 1 83 ? 17.780 -10.340 -22.694 1.00 79.12 83 ALA A C 1
ATOM 617 O O . ALA A 1 83 ? 17.965 -10.651 -23.870 1.00 79.12 83 ALA A O 1
ATOM 618 N N . ALA A 1 84 ? 18.169 -9.161 -22.197 1.00 79.12 84 ALA A N 1
ATOM 619 C CA . ALA A 1 84 ? 18.794 -8.107 -22.997 1.00 79.12 84 ALA A CA 1
ATOM 620 C C . ALA A 1 84 ? 20.144 -8.534 -23.608 1.00 79.12 84 ALA A C 1
ATOM 622 O O . ALA A 1 84 ? 20.445 -8.218 -24.758 1.00 79.12 84 ALA A O 1
ATOM 623 N N . ARG A 1 85 ? 20.966 -9.297 -22.875 1.00 80.38 85 ARG A N 1
ATOM 624 C CA . ARG A 1 85 ? 22.226 -9.840 -23.415 1.00 80.38 85 ARG A CA 1
ATOM 625 C C . ARG A 1 85 ? 21.979 -10.865 -24.518 1.00 80.38 85 ARG A C 1
ATOM 627 O O . ARG A 1 85 ? 22.749 -10.924 -25.474 1.00 80.38 85 ARG A O 1
ATOM 634 N N . ARG A 1 86 ? 20.933 -11.687 -24.399 1.00 81.88 86 ARG A N 1
ATOM 635 C CA . ARG A 1 86 ? 20.582 -12.683 -25.423 1.00 81.88 86 ARG A CA 1
ATOM 636 C C . ARG A 1 86 ? 20.074 -12.022 -26.697 1.00 81.88 86 ARG A C 1
ATOM 638 O O . ARG A 1 86 ? 20.542 -12.392 -27.769 1.00 81.88 86 ARG A O 1
ATOM 645 N N . THR A 1 87 ? 19.196 -11.027 -26.588 1.00 81.31 87 THR A N 1
ATOM 646 C CA . THR A 1 87 ? 18.715 -10.278 -27.758 1.00 81.31 87 THR A CA 1
ATOM 647 C C . THR A 1 87 ? 19.854 -9.534 -28.454 1.00 81.31 87 THR A C 1
ATOM 649 O O . THR A 1 87 ? 19.959 -9.608 -29.675 1.00 81.31 87 THR A O 1
ATOM 652 N N . ALA A 1 88 ? 20.774 -8.917 -27.702 1.00 80.50 88 ALA A N 1
ATOM 653 C CA . ALA A 1 88 ? 21.954 -8.264 -28.274 1.00 80.50 88 ALA A CA 1
ATOM 654 C C . ALA A 1 88 ? 22.868 -9.244 -29.036 1.00 80.50 88 ALA A C 1
ATOM 656 O O . ALA A 1 88 ? 23.308 -8.942 -30.143 1.00 80.50 88 ALA A O 1
ATOM 657 N N . ARG A 1 89 ? 23.114 -10.444 -28.487 1.00 84.00 89 ARG A N 1
ATOM 658 C CA . ARG A 1 89 ? 23.901 -11.487 -29.174 1.00 84.00 89 ARG A CA 1
ATOM 659 C C . ARG A 1 89 ? 23.217 -11.998 -30.442 1.00 84.00 89 ARG A C 1
ATOM 661 O O . ARG A 1 89 ? 23.891 -12.225 -31.438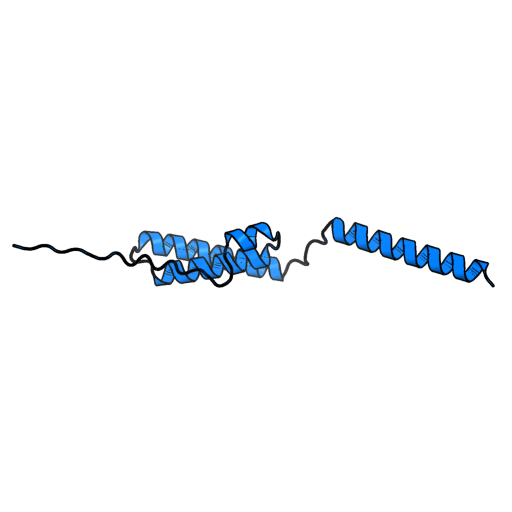 1.00 84.00 89 ARG A O 1
ATOM 668 N N . GLN A 1 90 ? 21.898 -12.174 -30.412 1.00 81.00 90 GLN A N 1
ATOM 669 C CA . GLN A 1 90 ? 21.134 -12.627 -31.578 1.00 81.00 90 GLN A CA 1
ATOM 670 C C . GLN A 1 90 ? 21.117 -11.576 -32.694 1.00 81.00 90 GLN A C 1
ATOM 672 O O . GLN A 1 90 ? 21.273 -11.929 -33.858 1.00 81.00 90 GLN A O 1
ATOM 677 N N . ALA A 1 91 ? 20.993 -10.292 -32.346 1.00 79.31 91 ALA A N 1
ATOM 678 C CA . ALA A 1 91 ? 21.070 -9.199 -33.311 1.00 79.31 91 ALA A CA 1
ATOM 679 C C . ALA A 1 91 ? 22.459 -9.098 -33.966 1.00 79.31 91 ALA A C 1
ATOM 681 O O . ALA A 1 91 ? 22.541 -8.907 -35.177 1.00 79.31 91 ALA A O 1
ATOM 682 N N . ALA A 1 92 ? 23.535 -9.281 -33.190 1.00 77.94 92 ALA A N 1
ATOM 683 C CA . ALA A 1 92 ? 24.900 -9.315 -33.719 1.00 77.94 92 ALA A CA 1
ATOM 684 C C . ALA A 1 92 ? 25.104 -10.494 -34.686 1.00 77.94 92 ALA A C 1
ATOM 686 O O . ALA A 1 92 ? 25.480 -10.283 -35.833 1.00 77.94 92 ALA A O 1
ATOM 687 N N . ALA A 1 93 ? 24.725 -11.711 -34.279 1.00 77.31 93 ALA A N 1
ATOM 688 C CA . ALA A 1 93 ? 24.844 -12.900 -35.125 1.00 77.31 93 ALA A CA 1
ATOM 689 C C . ALA A 1 93 ? 24.047 -12.789 -36.441 1.00 77.31 93 ALA A C 1
ATOM 691 O O . ALA A 1 93 ? 24.500 -13.257 -37.484 1.00 77.31 93 ALA A O 1
ATOM 692 N N . ALA A 1 94 ? 22.873 -12.148 -36.416 1.00 76.00 94 ALA A N 1
ATOM 693 C CA . ALA A 1 94 ? 22.081 -11.895 -37.618 1.00 76.00 94 ALA A CA 1
ATOM 694 C C . ALA A 1 94 ? 22.730 -10.859 -38.558 1.00 76.00 94 ALA A C 1
ATOM 696 O O . ALA A 1 94 ? 22.598 -10.970 -39.776 1.00 76.00 94 ALA A O 1
ATOM 697 N N . ALA A 1 95 ? 23.433 -9.861 -38.013 1.00 74.81 95 ALA A N 1
ATOM 698 C CA . ALA A 1 95 ? 24.160 -8.866 -38.800 1.00 74.81 95 ALA A CA 1
ATOM 699 C C . ALA A 1 95 ? 25.423 -9.456 -39.450 1.00 74.81 95 ALA A C 1
ATOM 701 O O . ALA A 1 95 ? 25.691 -9.181 -40.623 1.00 74.81 95 ALA A O 1
ATOM 702 N N . ASP A 1 96 ? 26.146 -10.313 -38.725 1.00 72.56 96 ASP A N 1
ATOM 703 C CA . ASP A 1 96 ? 27.305 -11.042 -39.248 1.00 72.56 96 ASP A CA 1
ATOM 704 C C . ASP A 1 96 ? 26.895 -12.010 -40.370 1.00 72.56 96 ASP A C 1
ATOM 706 O O . ASP A 1 96 ? 27.485 -11.996 -41.449 1.00 72.56 96 ASP A O 1
ATOM 710 N N . ALA A 1 97 ? 25.813 -12.776 -40.180 1.00 71.00 97 ALA A N 1
ATOM 711 C CA . ALA A 1 97 ? 25.286 -13.677 -41.209 1.00 71.00 97 ALA A CA 1
ATOM 712 C C . ALA A 1 97 ? 24.847 -12.932 -42.485 1.00 71.00 97 ALA A C 1
ATOM 714 O O . ALA A 1 97 ? 25.093 -13.398 -43.592 1.00 71.00 97 ALA A O 1
ATOM 715 N N . LYS A 1 98 ? 24.243 -11.746 -42.344 1.00 69.38 98 LYS A N 1
ATOM 716 C CA . LYS A 1 98 ? 23.809 -10.913 -43.478 1.00 69.38 98 LYS A CA 1
ATOM 717 C C . LYS A 1 98 ? 24.974 -10.258 -44.230 1.00 69.38 98 LYS A C 1
ATOM 719 O O . LYS A 1 98 ? 24.813 -9.878 -45.385 1.00 69.38 98 LYS A O 1
ATOM 724 N N . SER A 1 99 ? 26.121 -10.100 -43.573 1.00 64.75 99 SER A N 1
ATOM 725 C CA . SER A 1 99 ? 27.338 -9.555 -44.183 1.00 64.75 99 SER A CA 1
ATOM 726 C C . SER A 1 99 ? 28.159 -10.634 -44.894 1.00 64.75 99 SER A C 1
ATOM 728 O O . SER A 1 99 ? 28.890 -10.310 -45.819 1.00 64.75 99 SER A O 1
ATOM 730 N N . ALA A 1 100 ? 28.024 -11.899 -44.484 1.00 63.69 100 ALA A N 1
ATOM 731 C CA . ALA A 1 100 ? 28.696 -13.043 -45.102 1.00 63.69 100 ALA A CA 1
ATOM 732 C C . ALA A 1 100 ? 28.004 -13.570 -46.380 1.00 63.69 100 ALA A C 1
ATOM 734 O O . ALA A 1 100 ? 28.634 -14.281 -47.155 1.00 63.69 100 ALA A O 1
ATOM 735 N N . ASP A 1 101 ? 26.728 -13.236 -46.595 1.00 60.72 101 ASP A N 1
ATOM 736 C CA . ASP A 1 101 ? 25.921 -13.633 -47.767 1.00 60.72 101 ASP A CA 1
ATOM 737 C C . ASP A 1 101 ? 26.009 -12.631 -48.947 1.00 60.72 101 ASP A C 1
ATOM 739 O O . ASP A 1 101 ? 25.318 -12.785 -49.952 1.00 60.72 101 ASP A O 1
ATOM 743 N N . ARG A 1 102 ? 26.835 -11.580 -48.836 1.00 52.31 102 ARG A N 1
ATOM 744 C CA . ARG A 1 102 ? 26.967 -10.490 -49.820 1.00 52.31 102 ARG A CA 1
ATOM 745 C C . ARG A 1 102 ? 28.336 -10.480 -50.487 1.00 52.31 102 ARG A C 1
ATOM 747 O O . ARG A 1 102 ? 28.370 -10.163 -51.696 1.00 52.31 102 ARG A O 1
#